Protein 3JZV (pdb70)

CATH classification: 2.60.120.10

Secondary structure (DSSP, 8-state):
------------TTSPEEEPPP---S-EEEEEEEEE--TT-SB-EEEEEEEEEEE---BB-SS-EE---EE-EE--TT---EE-TT---EE-TT--B--B--TTS-EEEE--BSS-PPPBPPPHHHH--TTSHHHHHHHTT---

Sequence (144 aa):
RPFRPFQSQYRWPGVDLLAYKEESAPFRSVTRQVLFSGNGLTGELRYFEVGPGGHSTLERHQHAHGVILKGRGHAVGRAVSAVAPYDLVTIPGWSWHQFRAPADEALGFLCVNAERDKPQLPTEADLALRADDAVAAFLDGLAG

Foldseek 3Di:
DVDDADADDDDDPVWDKDFDDDDVDQWAQKIKTWDDDDPPPQDTKMKMKHFAFIKDHFWFFAWKKKKFDDDWWWKWQLDIDTGDPPDIDTYHHGIGMMTGHHNRYMTMMMMGGPDGDDIDHDDPVRVVCVVDPCSVCVVVRNND

Solvent-accessible surface area: 8705 Å² total

Structure (mmCIF, N/CA/C/O backbone):
data_3JZV
#
_entry.id   3JZV
#
_cell.length_a   90.886
_cell.length_b   90.886
_cell.length_c   161.252
_cell.angle_alpha   90.000
_cell.angle_beta   90.000
_cell.angle_gamma   120.000
#
_symmetry.space_group_name_H-M   'H 3 2'
#
loop_
_entity.id
_entity.type
_entity.pdbx_description
1 polymer 'uncharacterized protein Rru_A2000'
2 non-polymer 'MANGANESE (II) ION'
3 water water
#
loop_
_atom_site.group_PDB
_atom_site.id
_atom_site.type_symbol
_atom_site.label_atom_id
_atom_site.label_alt_id
_atom_site.label_comp_id
_atom_site.label_asym_id
_atom_site.label_entity_id
_atom_site.label_seq_id
_atom_site.pdbx_PDB_ins_code
_atom_site.Cartn_x
_atom_site.Cartn_y
_atom_site.Cartn_z
_atom_site.occupancy
_atom_site.B_iso_or_equiv
_atom_site.auth_seq_id
_atom_site.auth_comp_id
_atom_site.auth_asym_id
_atom_site.auth_atom_id
_atom_site.pdbx_PDB_model_num
ATOM 1 N N . ARG A 1 10 ? 22.961 -10.712 -16.366 1.00 63.15 8 ARG A N 1
ATOM 2 C CA . ARG A 1 10 ? 22.514 -10.208 -15.018 1.00 62.21 8 ARG A CA 1
ATOM 3 C C . ARG A 1 10 ? 22.650 -8.683 -14.751 1.00 60.89 8 ARG A C 1
ATOM 4 O O . ARG A 1 10 ? 22.850 -8.291 -13.599 1.00 61.22 8 ARG A O 1
ATOM 6 N N . PRO A 1 11 ? 22.511 -7.816 -15.783 1.00 59.71 9 PRO A N 1
ATOM 7 C CA . PRO A 1 11 ? 22.427 -6.401 -15.320 1.00 58.65 9 PRO A CA 1
ATOM 8 C C . PRO A 1 11 ? 21.121 -6.132 -14.539 1.00 57.55 9 PRO A C 1
ATOM 9 O O . PRO A 1 11 ? 21.131 -5.347 -13.598 1.00 58.15 9 PRO A O 1
ATOM 13 N N . PHE A 1 12 ? 20.029 -6.815 -14.878 1.00 56.12 10 PHE A N 1
ATOM 14 C CA . PHE A 1 12 ? 18.775 -6.639 -14.141 1.00 54.57 10 PHE A CA 1
ATOM 15 C C . PHE A 1 12 ? 18.393 -7.879 -13.361 1.00 54.31 10 PHE A C 1
ATOM 16 O O . PHE A 1 12 ? 18.224 -8.948 -13.958 1.00 54.97 10 PHE A O 1
ATOM 24 N N . ARG A 1 13 ? 18.270 -7.731 -12.035 1.00 53.26 11 ARG A N 1
ATOM 25 C CA . ARG A 1 13 ? 17.755 -8.782 -11.157 1.00 52.86 11 ARG A CA 1
ATOM 26 C C . ARG A 1 13 ? 16.489 -8.323 -10.432 1.00 52.57 11 ARG A C 1
ATOM 27 O O . ARG A 1 13 ? 16.561 -7.717 -9.368 1.00 51.01 11 ARG A O 1
ATOM 35 N N . PRO A 1 14 ? 15.318 -8.623 -11.022 1.00 53.04 12 PRO A N 1
ATOM 36 C CA . PRO A 1 14 ? 14.034 -8.145 -10.491 1.00 52.91 12 PRO A CA 1
ATOM 37 C C . PRO A 1 14 ? 13.699 -8.623 -9.076 1.00 52.62 12 PRO A C 1
ATOM 38 O O . PRO A 1 14 ? 14.067 -9.729 -8.673 1.00 52.99 12 PRO A O 1
ATOM 42 N N . PHE A 1 15 ? 13.023 -7.763 -8.331 1.00 51.62 13 PHE A N 1
ATOM 43 C CA . PHE A 1 15 ? 12.482 -8.096 -7.032 1.00 51.62 13 PHE A CA 1
ATOM 44 C C . PHE A 1 15 ? 11.227 -8.978 -7.199 1.00 52.06 13 PHE A C 1
ATOM 45 O O . PHE A 1 15 ? 10.456 -8.818 -8.164 1.00 51.08 13 PHE A O 1
ATOM 53 N N . GLN A 1 16 ? 11.004 -9.874 -6.244 1.00 52.32 14 GLN A N 1
ATOM 54 C CA . GLN A 1 16 ? 9.773 -10.648 -6.217 1.00 54.24 14 GLN A CA 1
ATOM 55 C C . GLN A 1 16 ? 9.509 -11.096 -4.795 1.00 54.34 14 GLN A C 1
ATOM 56 O O . GLN A 1 16 ? 10.224 -11.959 -4.304 1.00 55.84 14 GLN A O 1
ATOM 62 N N . SER A 1 17 ? 8.534 -10.472 -4.123 1.00 53.70 15 SER A N 1
ATOM 63 C CA . SER A 1 17 ? 8.009 -10.979 -2.854 1.00 54.10 15 SER A CA 1
ATOM 64 C C . SER A 1 17 ? 7.255 -12.321 -3.060 1.00 53.71 15 SER A C 1
ATOM 65 O O . SER A 1 17 ? 6.882 -12.665 -4.191 1.00 54.21 15 SER A O 1
ATOM 68 N N . GLN A 1 18 ? 7.062 -13.081 -1.982 1.00 52.23 16 GLN A N 1
ATOM 69 C CA . GLN A 1 18 ? 6.400 -14.383 -2.056 1.00 51.38 16 GLN A CA 1
ATOM 70 C C . GLN A 1 18 ? 5.527 -14.470 -0.862 1.00 49.78 16 GLN A C 1
ATOM 71 O O . GLN A 1 18 ? 5.934 -14.056 0.200 1.00 48.83 16 GLN A O 1
ATOM 77 N N . TYR A 1 19 ? 4.327 -15.009 -1.044 1.00 48.56 17 TYR A N 1
ATOM 78 C CA . TYR A 1 19 ? 3.397 -15.171 0.038 1.00 47.52 17 TYR A CA 1
ATOM 79 C C . TYR A 1 19 ? 3.529 -16.556 0.637 1.00 47.38 17 TYR A C 1
ATOM 80 O O . TYR A 1 19 ? 3.583 -17.540 -0.090 1.00 47.26 17 TYR A O 1
ATOM 89 N N . ARG A 1 20 ? 3.627 -16.625 1.963 1.00 47.63 18 ARG A N 1
ATOM 90 C CA . ARG A 1 20 ? 3.873 -17.877 2.681 1.00 48.12 18 ARG A CA 1
ATOM 91 C C . ARG A 1 20 ? 3.098 -17.830 3.971 1.00 49.78 18 ARG A C 1
ATOM 92 O O . ARG A 1 20 ? 2.717 -16.749 4.452 1.00 49.94 18 ARG A O 1
ATOM 100 N N . TRP A 1 21 ? 2.822 -19.015 4.498 1.00 50.45 19 TRP A N 1
ATOM 101 C CA . TRP A 1 21 ? 2.235 -19.169 5.799 1.00 52.20 19 TRP A CA 1
ATOM 102 C C . TRP A 1 21 ? 3.143 -20.263 6.375 1.00 55.49 19 TRP A C 1
ATOM 103 O O . TRP A 1 21 ? 3.031 -21.421 5.964 1.00 56.51 19 TRP A O 1
ATOM 114 N N . PRO A 1 22 ? 4.108 -19.894 7.256 1.00 58.02 20 PRO A N 1
ATOM 115 C CA . PRO A 1 22 ? 5.044 -20.944 7.728 1.00 59.57 20 PRO A CA 1
ATOM 116 C C . PRO A 1 22 ? 4.295 -22.031 8.495 1.00 60.64 20 PRO A C 1
ATOM 117 O O . PRO A 1 22 ? 3.365 -21.731 9.255 1.00 61.04 20 PRO A O 1
ATOM 121 N N . GLY A 1 23 ? 4.686 -23.286 8.277 1.00 61.76 21 GLY A N 1
ATOM 122 C CA . GLY A 1 23 ? 3.930 -24.419 8.825 1.00 63.08 21 GLY A CA 1
ATOM 123 C C . GLY A 1 23 ? 3.098 -25.118 7.755 1.00 63.83 21 GLY A C 1
ATOM 124 O O . GLY A 1 23 ? 2.703 -26.267 7.937 1.00 64.77 21 GLY A O 1
ATOM 125 N N . VAL A 1 24 ? 2.831 -24.422 6.648 1.00 63.38 22 VAL A N 1
ATOM 126 C CA . VAL A 1 24 ? 2.172 -24.995 5.472 1.00 63.17 22 VAL A CA 1
ATOM 127 C C . VAL A 1 24 ? 3.264 -25.297 4.451 1.00 63.54 22 VAL A C 1
ATOM 128 O O . VAL A 1 24 ? 4.070 -24.421 4.138 1.00 62.40 22 VAL A O 1
ATOM 132 N N . ASP A 1 25 ? 3.311 -26.529 3.940 1.00 64.63 23 ASP A N 1
ATOM 133 C CA . ASP A 1 25 ? 4.375 -26.910 2.990 1.00 66.12 23 ASP A CA 1
ATOM 134 C C . ASP A 1 25 ? 4.233 -26.225 1.628 1.00 66.85 23 ASP A C 1
ATOM 135 O O . ASP A 1 25 ? 3.122 -26.049 1.102 1.00 66.86 23 ASP A O 1
ATOM 140 N N . LEU A 1 26 ? 5.374 -25.863 1.061 1.00 67.54 24 LEU A N 1
ATOM 141 C CA . LEU A 1 26 ? 5.456 -25.332 -0.273 1.00 68.71 24 LEU A CA 1
ATOM 142 C C . LEU A 1 26 ? 5.760 -26.464 -1.265 1.00 69.88 24 LEU A C 1
ATOM 143 O O . LEU A 1 26 ? 6.728 -27.198 -1.098 1.00 70.32 24 LEU A O 1
ATOM 148 N N . LEU A 1 27 ? 4.939 -26.610 -2.295 1.00 71.18 25 LEU A N 1
ATOM 149 C CA . LEU A 1 27 ? 5.281 -27.508 -3.382 1.00 72.90 25 LEU A CA 1
ATOM 150 C C . LEU A 1 27 ? 5.715 -26.690 -4.591 1.00 73.91 25 LEU A C 1
ATOM 151 O O . LEU A 1 27 ? 4.907 -25.982 -5.173 1.00 73.78 25 LEU A O 1
ATOM 156 N N . ALA A 1 28 ? 6.996 -26.754 -4.942 1.00 76.05 26 ALA A N 1
ATOM 157 C CA . ALA A 1 28 ? 7.474 -26.148 -6.191 1.00 78.29 26 ALA A CA 1
ATOM 158 C C . ALA A 1 28 ? 7.449 -27.253 -7.227 1.00 80.00 26 ALA A C 1
ATOM 159 O O . ALA A 1 28 ? 7.968 -28.338 -6.973 1.00 80.47 26 ALA A O 1
ATOM 161 N N . TYR A 1 29 ? 6.815 -27.001 -8.372 1.00 82.29 27 TYR A N 1
ATOM 162 C CA . TYR A 1 29 ? 6.638 -28.048 -9.391 1.00 84.47 27 TYR A CA 1
ATOM 163 C C . TYR A 1 29 ? 7.874 -28.182 -10.275 1.00 86.25 27 TYR A C 1
ATOM 164 O O . TYR A 1 29 ? 8.384 -27.186 -10.797 1.00 86.10 27 TYR A O 1
ATOM 173 N N . LYS A 1 30 ? 8.346 -29.419 -10.438 1.00 88.56 28 LYS A N 1
ATOM 174 C CA . LYS A 1 30 ? 9.551 -29.686 -11.223 1.00 90.72 28 LYS A CA 1
ATOM 175 C C . LYS A 1 30 ? 9.291 -29.524 -12.729 1.00 92.09 28 LYS A C 1
ATOM 176 O O . LYS A 1 30 ? 8.476 -30.256 -13.310 1.00 92.14 28 LYS A O 1
ATOM 178 N N . GLU A 1 31 ? 9.978 -28.548 -13.335 1.00 93.69 29 GLU A N 1
ATOM 179 C CA . GLU A 1 31 ? 9.921 -28.292 -14.783 1.00 95.31 29 GLU A CA 1
ATOM 180 C C . GLU A 1 31 ? 11.009 -29.048 -15.546 1.00 96.58 29 GLU A C 1
ATOM 181 O O . GLU A 1 31 ? 12.136 -29.212 -15.044 1.00 96.86 29 GLU A O 1
ATOM 187 N N . GLU A 1 32 ? 10.671 -29.483 -16.764 1.00 97.94 30 GLU A N 1
ATOM 188 C CA . GLU A 1 32 ? 11.587 -30.276 -17.605 1.00 99.08 30 GLU A CA 1
ATOM 189 C C . GLU A 1 32 ? 12.010 -29.547 -18.891 1.00 99.29 30 GLU A C 1
ATOM 190 O O . GLU A 1 32 ? 11.305 -28.656 -19.382 1.00 99.56 30 GLU A O 1
ATOM 196 N N . SER A 1 34 ? 9.760 -30.331 -20.891 1.00 84.53 32 SER A N 1
ATOM 197 C CA . SER A 1 34 ? 8.533 -30.749 -21.570 1.00 84.54 32 SER A CA 1
ATOM 198 C C . SER A 1 34 ? 7.250 -30.472 -20.745 1.00 83.77 32 SER A C 1
ATOM 199 O O . SER A 1 34 ? 6.160 -30.968 -21.091 1.00 83.77 32 SER A O 1
ATOM 202 N N . ALA A 1 35 ? 7.382 -29.680 -19.674 1.00 82.29 33 ALA A N 1
ATOM 203 C CA . ALA A 1 35 ? 6.276 -29.419 -18.740 1.00 80.81 33 ALA A CA 1
ATOM 204 C C . ALA A 1 35 ? 5.227 -28.420 -19.282 1.00 79.61 33 ALA A C 1
ATOM 205 O O . ALA A 1 35 ? 5.588 -27.409 -19.904 1.00 79.08 33 ALA A O 1
ATOM 207 N N . PRO A 1 36 ? 3.922 -28.712 -19.050 1.00 78.43 34 PRO A N 1
ATOM 208 C CA . PRO A 1 36 ? 2.813 -27.844 -19.515 1.00 77.27 34 PRO A CA 1
ATOM 209 C C . PRO A 1 36 ? 2.585 -26.602 -18.630 1.00 75.97 34 PRO A C 1
ATOM 210 O O . PRO A 1 36 ? 1.782 -25.734 -18.969 1.00 75.61 34 PRO A O 1
ATOM 214 N N . PHE A 1 37 ? 3.297 -26.542 -17.506 1.00 75.07 35 PHE A N 1
ATOM 215 C CA . PHE A 1 37 ? 3.298 -25.386 -16.595 1.00 74.02 35 PHE A CA 1
ATOM 216 C C . PHE A 1 37 ? 4.693 -24.735 -16.563 1.00 72.93 35 PHE A C 1
ATOM 217 O O . PHE A 1 37 ? 5.649 -25.252 -17.163 1.00 72.76 35 PHE A O 1
ATOM 225 N N . ARG A 1 38 ? 4.799 -23.610 -15.854 1.00 71.39 36 ARG A N 1
ATOM 226 C CA . ARG A 1 38 ? 6.023 -22.808 -15.793 1.00 69.91 36 ARG A CA 1
ATOM 227 C C . ARG A 1 38 ? 6.011 -21.841 -14.573 1.00 68.23 36 ARG A C 1
ATOM 228 O O . ARG A 1 38 ? 5.169 -20.947 -14.495 1.00 67.71 36 ARG A O 1
ATOM 236 N N . SER A 1 39 ? 6.951 -22.042 -13.640 1.00 65.98 37 SER A N 1
ATOM 237 C CA . SER A 1 39 ? 7.159 -21.191 -12.445 1.00 63.68 37 SER A CA 1
ATOM 238 C C . SER A 1 39 ? 5.973 -21.197 -11.502 1.00 61.46 37 SER A C 1
ATOM 239 O O . SER A 1 39 ? 5.440 -20.133 -11.161 1.00 61.35 37 SER A O 1
ATOM 242 N N . VAL A 1 40 ? 5.570 -22.386 -11.070 1.00 59.08 38 VAL A N 1
ATOM 243 C CA . VAL A 1 40 ? 4.379 -22.532 -10.236 1.00 56.99 38 VAL A CA 1
ATOM 244 C C . VAL A 1 40 ? 4.706 -23.184 -8.917 1.00 56.02 38 VAL A C 1
ATOM 245 O O . VAL A 1 40 ? 5.462 -24.151 -8.866 1.00 55.90 38 VAL A O 1
ATOM 249 N N . THR A 1 41 ? 4.118 -22.637 -7.850 1.00 54.74 39 THR A N 1
ATOM 250 C CA . THR A 1 41 ? 4.168 -23.210 -6.516 1.00 53.24 39 THR A CA 1
ATOM 251 C C . THR A 1 41 ? 2.747 -23.309 -5.969 1.00 52.68 39 THR A C 1
ATOM 252 O O . THR A 1 41 ? 1.849 -22.554 -6.364 1.00 52.07 39 THR A O 1
ATOM 256 N N . ARG A 1 42 ? 2.551 -24.225 -5.033 1.00 52.12 40 ARG A N 1
ATOM 257 C CA . ARG A 1 42 ? 1.270 -24.377 -4.405 1.00 52.04 40 ARG A CA 1
ATOM 258 C C . ARG A 1 42 ? 1.467 -24.5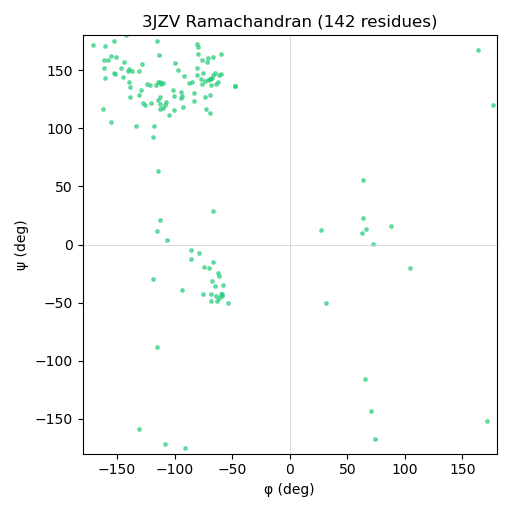52 -2.928 1.00 51.34 40 ARG A C 1
ATOM 259 O O . ARG A 1 42 ? 2.484 -25.095 -2.501 1.00 52.63 40 ARG A O 1
ATOM 267 N N . GLN A 1 43 ? 0.484 -24.091 -2.164 1.00 50.00 41 GLN A N 1
ATOM 268 C CA . GLN A 1 43 ? 0.405 -24.234 -0.731 1.00 48.68 41 GLN A CA 1
ATOM 269 C C . GLN A 1 43 ? -1.043 -24.558 -0.427 1.00 48.93 41 GLN A C 1
ATOM 270 O O . GLN A 1 43 ? -1.938 -23.905 -0.975 1.00 48.31 41 GLN A O 1
ATOM 276 N N . VAL A 1 44 ? -1.280 -25.539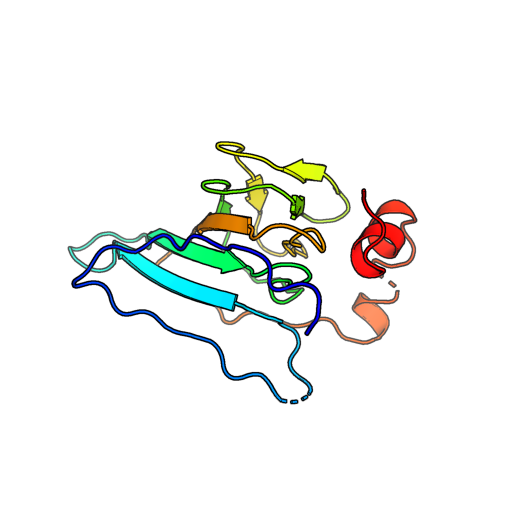 0.450 1.00 49.44 42 VAL A N 1
ATOM 277 C CA . VAL A 1 44 ? -2.634 -25.988 0.776 1.00 49.19 42 VAL A CA 1
ATOM 278 C C . VAL A 1 44 ? -2.966 -25.349 2.069 1.00 49.87 42 VAL A C 1
ATOM 279 O O . VAL A 1 44 ? -2.339 -25.638 3.074 1.00 51.20 42 VAL A O 1
ATOM 283 N N . LEU A 1 45 ? -3.959 -24.481 2.075 1.00 50.32 43 LEU A N 1
ATOM 284 C CA . LEU A 1 45 ? -4.205 -23.681 3.259 1.00 50.41 43 LEU A CA 1
ATOM 285 C C . LEU A 1 45 ? -5.222 -24.346 4.142 1.00 51.15 43 LEU A C 1
ATOM 286 O O . LEU A 1 45 ? -5.105 -24.294 5.361 1.00 51.38 43 LEU A O 1
ATOM 291 N N . PHE A 1 46 ? -6.237 -24.945 3.536 1.00 51.59 44 PHE A N 1
ATOM 292 C CA . PHE A 1 46 ? -7.215 -25.682 4.300 1.00 53.84 44 PHE A CA 1
ATOM 293 C C . PHE A 1 46 ? -7.577 -26.944 3.582 1.00 55.63 44 PHE A C 1
ATOM 294 O O . PHE A 1 46 ? -7.923 -26.900 2.405 1.00 55.71 44 PHE A O 1
ATOM 302 N N . SER A 1 47 ? -7.469 -28.053 4.306 1.00 58.42 45 SER A N 1
ATOM 303 C CA . SER A 1 47 ? -7.896 -29.403 3.885 1.00 61.63 45 SER A CA 1
ATOM 304 C C . SER A 1 47 ? -8.093 -30.214 5.168 1.00 63.36 45 SER A C 1
ATOM 305 O O . SER A 1 47 ? -7.545 -29.849 6.208 1.00 63.56 45 SER A O 1
ATOM 308 N N . GLY A 1 48 ? -8.873 -31.297 5.120 1.00 65.20 46 GLY A N 1
ATOM 309 C CA . GLY A 1 48 ? -9.147 -32.079 6.332 1.00 66.71 46 GLY A CA 1
ATOM 310 C C . GLY A 1 48 ? -10.119 -31.337 7.228 1.00 68.25 46 GLY A C 1
ATOM 311 O O . GLY A 1 48 ? -10.724 -30.363 6.781 1.00 68.92 46 GLY A O 1
ATOM 312 N N . ASN A 1 49 ? -10.262 -31.787 8.483 1.00 69.58 47 ASN A N 1
ATOM 313 C CA . ASN A 1 49 ? -11.297 -31.298 9.439 1.00 71.12 47 ASN A CA 1
ATOM 314 C C . ASN A 1 49 ? -12.764 -31.561 9.040 1.00 71.08 47 ASN A C 1
ATOM 315 O O . ASN A 1 49 ? -13.675 -30.881 9.516 1.00 71.28 47 ASN A O 1
ATOM 320 N N . GLY A 1 50 ? -12.999 -32.555 8.190 1.00 71.53 48 GLY A N 1
ATOM 321 C CA . GLY A 1 50 ? -14.351 -32.791 7.670 1.00 71.86 48 GLY A CA 1
ATOM 322 C C . GLY A 1 50 ? -14.834 -31.652 6.769 1.00 71.93 48 GLY A C 1
ATOM 323 O O . GLY A 1 50 ? -16.033 -31.562 6.461 1.00 71.49 48 GLY A O 1
ATOM 324 N N . LEU A 1 51 ? -13.902 -30.774 6.359 1.00 71.23 49 LEU A N 1
ATOM 325 C CA . LEU A 1 51 ? -14.165 -29.830 5.275 1.00 70.04 49 LEU A CA 1
ATOM 326 C C . LEU A 1 51 ? -14.156 -30.629 3.996 1.00 69.97 49 LEU A C 1
ATOM 327 O O . LEU A 1 51 ? -13.201 -31.361 3.722 1.00 69.88 49 LEU A O 1
ATOM 332 N N . THR A 1 52 ? -15.228 -30.498 3.215 1.00 69.56 50 THR A N 1
ATOM 333 C CA . THR A 1 52 ? -15.351 -31.238 1.961 1.00 69.14 50 THR A CA 1
ATOM 334 C C . THR A 1 52 ? -14.658 -30.467 0.835 1.00 68.26 50 THR A C 1
ATOM 335 O O . THR A 1 52 ? -14.469 -31.025 -0.260 1.00 68.48 50 THR A O 1
ATOM 339 N N . GLY A 1 53 ? -14.305 -29.195 1.111 1.00 66.58 51 GLY A N 1
ATOM 340 C CA . GLY A 1 53 ? -13.472 -28.373 0.225 1.00 64.44 51 GLY A CA 1
ATOM 341 C C . GLY A 1 53 ? -11.984 -28.275 0.598 1.00 62.79 51 GLY A C 1
ATOM 342 O O . GLY A 1 53 ? -11.604 -28.488 1.751 1.00 62.39 51 GLY A O 1
ATOM 343 N N . GLU A 1 54 ? -11.145 -27.972 -0.397 1.00 60.40 52 GLU A N 1
ATOM 344 C CA . GLU A 1 54 ? -9.766 -27.525 -0.164 1.00 58.43 52 GLU A CA 1
ATOM 345 C C . GLU A 1 54 ? -9.527 -26.083 -0.611 1.00 55.90 52 GLU A C 1
ATOM 346 O O . GLU A 1 54 ? -10.003 -25.666 -1.665 1.00 54.57 52 GLU A O 1
ATOM 352 N N . LEU A 1 55 ? -8.773 -25.339 0.187 1.00 52.85 53 LEU A N 1
ATOM 353 C CA . LEU A 1 55 ? -8.335 -24.025 -0.227 1.00 51.37 53 LEU A CA 1
ATOM 354 C C . LEU A 1 55 ? -6.829 -24.026 -0.429 1.00 50.63 53 LEU A C 1
ATOM 355 O O . LEU A 1 55 ? -6.075 -24.270 0.499 1.00 50.70 53 LEU A O 1
ATOM 360 N N . ARG A 1 56 ? -6.419 -23.782 -1.667 1.00 49.80 54 ARG A N 1
ATOM 361 C CA . ARG A 1 56 ? -5.017 -23.732 -2.048 1.00 49.67 54 ARG A CA 1
ATOM 362 C C . ARG A 1 56 ? -4.606 -22.333 -2.475 1.00 48.87 54 ARG A C 1
ATOM 363 O O . ARG A 1 56 ? -5.447 -21.503 -2.797 1.00 48.59 54 ARG A O 1
ATOM 371 N N . TYR A 1 57 ? -3.304 -22.090 -2.501 1.00 48.35 55 TYR A N 1
ATOM 372 C CA . TYR A 1 57 ? -2.776 -20.807 -2.933 1.00 47.56 55 TYR A CA 1
ATOM 373 C C . TYR A 1 57 ? -1.765 -21.154 -3.975 1.00 47.53 55 TYR A C 1
ATOM 374 O O . TYR A 1 57 ? -0.843 -21.930 -3.703 1.00 47.25 55 TYR A O 1
ATOM 383 N N . PHE A 1 58 ? -1.956 -20.620 -5.176 1.00 47.10 56 PHE A N 1
ATOM 384 C CA . PHE A 1 58 ? -1.022 -20.832 -6.248 1.00 47.97 56 PHE A CA 1
ATOM 385 C C . PHE A 1 58 ? -0.304 -19.543 -6.528 1.00 48.34 56 PHE A C 1
ATOM 386 O O . PHE A 1 58 ? -0.913 -18.470 -6.560 1.00 48.89 56 PHE A O 1
ATOM 394 N N . GLU A 1 59 ? 0.986 -19.658 -6.762 1.00 49.21 57 GLU A N 1
ATOM 395 C CA . GLU A 1 59 ? 1.791 -18.499 -7.107 1.00 50.41 57 GLU A CA 1
ATOM 396 C C . GLU A 1 59 ? 2.507 -18.782 -8.404 1.00 50.18 57 GLU A C 1
ATOM 397 O O . GLU A 1 59 ? 3.260 -19.759 -8.507 1.00 50.96 57 GLU A O 1
ATOM 403 N N . VAL A 1 60 ? 2.238 -17.952 -9.401 1.00 50.58 58 VAL A N 1
ATOM 404 C CA . VAL A 1 60 ? 2.825 -18.108 -10.710 1.00 51.70 58 VAL A CA 1
ATOM 405 C C . VAL A 1 60 ? 3.845 -16.993 -10.881 1.00 53.14 58 VAL A C 1
ATOM 406 O O . VAL A 1 60 ? 3.480 -15.812 -10.801 1.00 53.89 58 VAL A O 1
ATOM 410 N N . GLY A 1 61 ? 5.111 -17.379 -11.092 1.00 54.04 59 GLY A N 1
ATOM 411 C C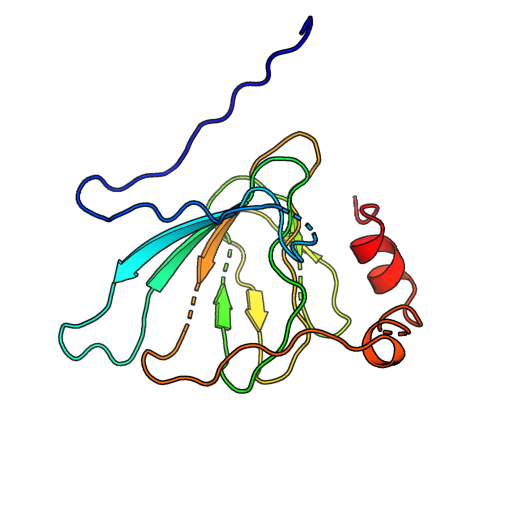A . GLY A 1 61 ? 6.221 -16.451 -11.251 1.00 55.40 59 GLY A CA 1
ATOM 412 C C . GLY A 1 61 ? 6.134 -15.719 -12.575 1.00 57.48 59 GLY A C 1
ATOM 413 O O . GLY A 1 61 ? 5.435 -16.190 -13.493 1.00 57.96 59 GLY A O 1
ATOM 414 N N . PRO A 1 62 ? 6.841 -14.571 -12.694 1.00 57.69 60 PRO A N 1
ATOM 415 C CA . PRO A 1 62 ? 6.806 -13.736 -13.897 1.00 57.62 60 PRO A CA 1
ATOM 416 C C . PRO A 1 62 ? 6.993 -14.550 -15.188 1.00 57.60 60 PRO A C 1
ATOM 417 O O . PRO A 1 62 ? 7.825 -15.455 -15.240 1.00 57.48 60 PRO A O 1
ATOM 421 N N . GLY A 1 63 ? 6.194 -14.245 -16.206 1.00 57.69 61 GLY A N 1
ATOM 422 C CA . GLY A 1 63 ? 6.194 -15.023 -17.448 1.00 58.10 61 GLY A CA 1
ATOM 423 C C . GLY A 1 63 ? 5.768 -16.491 -17.324 1.00 58.15 61 GLY A C 1
ATOM 424 O O . GLY A 1 63 ? 5.907 -17.252 -18.273 1.00 59.04 61 GLY A O 1
ATOM 425 N N . GLY A 1 64 ? 5.253 -16.908 -16.176 1.00 57.35 62 GLY A N 1
ATOM 426 C CA . GLY A 1 64 ? 4.810 -18.289 -16.051 1.00 57.84 62 GLY A CA 1
ATOM 427 C C . GLY A 1 64 ? 3.344 -18.524 -16.402 1.00 57.53 62 GLY A C 1
ATOM 428 O O . GLY A 1 64 ? 2.625 -17.609 -16.823 1.00 57.50 62 GLY A O 1
ATOM 429 N N . HIS A 1 65 ? 2.898 -19.759 -16.204 1.00 57.06 63 HIS A N 1
ATOM 430 C CA . HIS A 1 65 ? 1.500 -20.104 -16.448 1.00 56.27 63 HIS A CA 1
ATOM 431 C C . HIS A 1 65 ? 1.122 -21.377 -15.742 1.00 55.33 63 HIS A C 1
ATOM 432 O O . HIS A 1 65 ? 1.972 -22.217 -15.500 1.00 55.14 63 HIS A O 1
ATOM 439 N N . SER A 1 66 ? -0.149 -21.510 -15.390 1.00 54.53 64 SER A N 1
ATOM 440 C CA . SER A 1 66 ? -0.645 -22.775 -14.864 1.00 54.42 64 SER A CA 1
ATOM 441 C C . SER A 1 66 ? -0.878 -23.706 -16.044 1.00 54.22 64 SER A C 1
ATOM 442 O O . SER A 1 66 ? -0.793 -23.296 -17.189 1.00 53.82 64 SER A O 1
ATOM 445 N N . THR A 1 67 ? -1.136 -24.973 -15.778 1.00 54.78 65 THR A N 1
ATOM 446 C CA . THR A 1 67 ? -1.374 -25.918 -16.868 1.00 56.07 65 THR A CA 1
ATOM 447 C C . THR A 1 67 ? -2.719 -25.604 -17.555 1.00 55.37 65 THR A C 1
ATOM 448 O O . THR A 1 67 ? -3.704 -25.433 -16.870 1.00 55.05 65 THR A O 1
ATOM 452 N N . LEU A 1 68 ? -2.732 -25.480 -18.883 1.00 56.10 66 LEU A N 1
ATOM 453 C CA . LEU A 1 68 ? -3.998 -25.392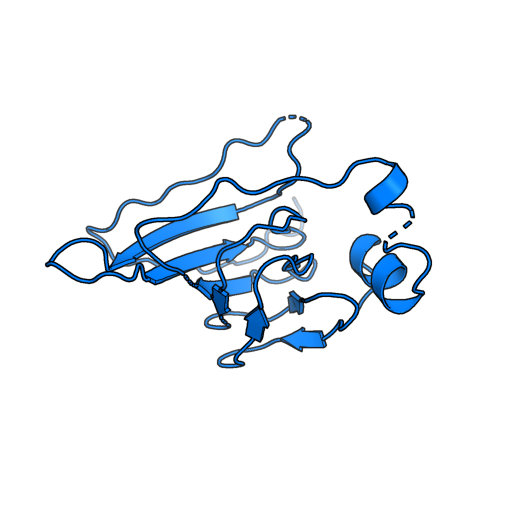 -19.661 1.00 56.43 66 LEU A CA 1
ATOM 454 C C . LEU A 1 68 ? -4.647 -26.756 -19.567 1.00 57.21 66 LEU A C 1
ATOM 455 O O . LEU A 1 68 ? -4.075 -27.740 -20.044 1.00 57.40 66 LEU A O 1
ATOM 460 N N . GLU A 1 69 ? -5.795 -26.813 -18.888 1.00 57.50 67 GLU A N 1
ATOM 461 C CA . GLU A 1 69 ? -6.462 -28.061 -18.585 1.00 57.57 67 GLU A CA 1
ATOM 462 C C . GLU A 1 69 ? -7.971 -27.903 -18.430 1.00 57.37 67 GLU A C 1
ATOM 463 O O . GLU A 1 69 ? -8.513 -26.800 -18.461 1.00 55.87 67 GLU A O 1
ATOM 469 N N . ARG A 1 70 ? -8.624 -29.044 -18.245 1.00 57.92 68 ARG A N 1
ATOM 470 C CA . ARG A 1 70 ? -10.044 -29.115 -17.886 1.00 58.38 68 ARG A CA 1
ATOM 471 C C . ARG A 1 70 ? -10.289 -30.389 -17.083 1.00 58.76 68 ARG A C 1
ATOM 472 O O . ARG A 1 70 ? -9.478 -31.328 -17.092 1.00 58.59 68 ARG A O 1
ATOM 480 N N . HIS A 1 71 ? -11.410 -30.406 -16.378 1.00 59.51 69 HIS A N 1
ATOM 481 C CA . HIS A 1 71 ? -11.799 -31.550 -15.562 1.00 60.23 69 HIS A CA 1
ATOM 482 C C . HIS A 1 71 ? -13.211 -31.332 -15.079 1.00 59.64 69 HIS A C 1
ATOM 483 O O . HIS A 1 71 ? -13.764 -30.251 -15.270 1.00 60.51 69 HIS A O 1
ATOM 490 N N . GLN A 1 72 ? -13.784 -32.354 -14.455 1.00 59.04 70 GLN A N 1
ATOM 491 C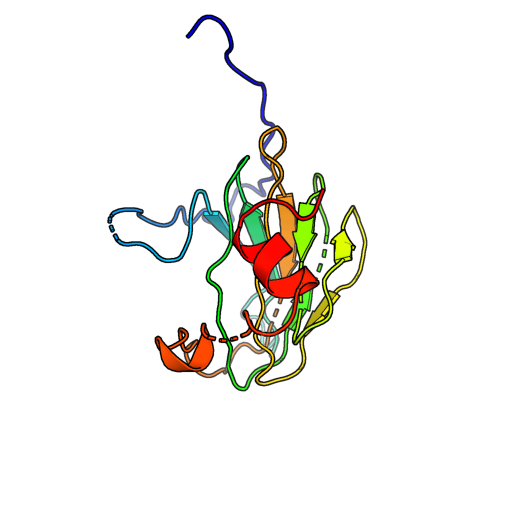 CA . GLN A 1 72 ? -15.192 -32.349 -14.070 1.00 58.98 70 GLN A CA 1
ATOM 492 C C . GLN A 1 72 ? -15.443 -31.336 -12.965 1.00 57.98 70 GLN A C 1
ATOM 493 O O . GLN A 1 72 ? -16.444 -30.638 -12.961 1.00 57.18 70 GLN A O 1
ATOM 499 N N . HIS A 1 73 ? -14.541 -31.301 -11.995 1.00 57.91 71 HIS A N 1
ATOM 500 C CA . HIS A 1 73 ? -14.742 -30.466 -10.818 1.00 58.29 71 HIS A CA 1
ATOM 501 C C . HIS A 1 73 ? -14.600 -28.959 -11.123 1.00 57.33 71 HIS A C 1
ATOM 502 O O . HIS A 1 73 ? -13.771 -28.551 -11.937 1.00 56.69 71 HIS A O 1
ATOM 509 N N . ALA A 1 74 ? -15.448 -28.165 -10.482 1.00 57.05 72 ALA A N 1
ATOM 510 C CA . ALA A 1 74 ? -15.402 -26.701 -10.574 1.00 57.00 72 ALA A CA 1
ATOM 511 C C . ALA A 1 74 ? -14.255 -26.133 -9.740 1.00 56.93 72 ALA A C 1
ATOM 512 O O . ALA A 1 74 ? -13.731 -26.797 -8.831 1.00 57.65 72 ALA A O 1
ATOM 514 N N . HIS A 1 75 ? -13.856 -24.907 -10.082 1.00 56.24 73 HIS A N 1
ATOM 515 C CA . HIS A 1 75 ? -12.919 -24.104 -9.298 1.00 54.27 73 HIS A CA 1
ATOM 516 C C . HIS A 1 75 ? -13.571 -22.771 -8.949 1.00 52.78 73 HIS A C 1
ATOM 517 O O . HIS A 1 75 ? -14.181 -22.124 -9.795 1.00 51.98 73 HIS A O 1
ATOM 524 N N . GLY A 1 76 ? -13.395 -22.317 -7.729 1.00 51.68 74 GLY A N 1
ATOM 525 C CA . GLY A 1 76 ? -13.610 -20.897 -7.445 1.00 51.16 74 GLY A CA 1
ATOM 526 C C . GLY A 1 76 ? -12.246 -20.244 -7.146 1.00 50.25 74 GLY A C 1
ATOM 527 O O . GLY A 1 76 ? -11.597 -20.609 -6.176 1.00 49.50 74 GLY A O 1
ATOM 528 N N . VAL A 1 77 ? -11.832 -19.287 -7.977 1.00 49.01 75 VAL A N 1
ATOM 529 C CA . VAL A 1 77 ? -10.557 -18.577 -7.825 1.00 47.28 75 VAL A CA 1
ATOM 530 C C . VAL A 1 77 ? -10.742 -17.140 -7.374 1.00 47.01 75 VAL A C 1
ATOM 531 O O . VAL A 1 77 ? -11.597 -16.417 -7.902 1.00 46.78 75 VAL A O 1
ATOM 543 N N . ILE A 1 79 ? -8.198 -13.925 -6.962 1.00 45.33 77 ILE A N 1
ATOM 544 C CA . ILE A 1 79 ? -6.856 -13.376 -7.153 1.00 44.38 77 ILE A CA 1
ATOM 545 C C . ILE A 1 79 ? -6.402 -12.778 -5.855 1.00 45.02 77 ILE A C 1
ATOM 546 O O . ILE A 1 79 ? -7.153 -12.079 -5.187 1.00 44.34 77 ILE A O 1
ATOM 551 N N . LEU A 1 80 ? -5.174 -13.088 -5.462 1.00 46.37 78 LEU A N 1
ATOM 552 C CA . LEU A 1 80 ? -4.702 -12.597 -4.182 1.00 48.02 78 LEU A CA 1
ATOM 553 C C . LEU A 1 80 ? -3.474 -11.693 -4.301 1.00 48.49 78 LEU A C 1
ATOM 554 O O . LEU A 1 80 ? -3.274 -10.815 -3.475 1.00 48.96 78 LEU A O 1
ATOM 559 N N . LYS A 1 81 ? -2.648 -11.903 -5.304 1.00 49.47 79 LYS A N 1
ATOM 560 C CA . LYS A 1 81 ? -1.426 -11.124 -5.414 1.00 50.56 79 LYS A CA 1
ATOM 561 C C . LYS A 1 81 ? -1.083 -10.853 -6.854 1.00 50.85 79 LYS A C 1
ATOM 562 O O . LYS A 1 81 ? -1.267 -11.721 -7.705 1.00 49.42 79 LYS A O 1
ATOM 568 N N . GLY A 1 82 ? -0.532 -9.661 -7.106 1.00 52.00 80 GLY A N 1
ATOM 569 C CA . GLY A 1 82 ? -0.035 -9.275 -8.431 1.00 52.46 80 GLY A CA 1
ATOM 570 C C . GLY A 1 82 ? -1.179 -9.056 -9.406 1.00 54.01 80 GLY A C 1
ATOM 571 O O . GLY A 1 82 ? -2.241 -8.549 -9.038 1.00 54.69 80 GLY A O 1
ATOM 572 N N . ARG A 1 83 ? -0.965 -9.444 -10.657 1.00 54.34 81 ARG A N 1
ATOM 573 C CA . ARG A 1 83 ? -1.979 -9.305 -11.696 1.00 55.34 81 ARG A CA 1
ATOM 574 C C . ARG A 1 83 ? -1.566 -10.264 -12.777 1.00 54.48 81 ARG A C 1
ATOM 575 O O . ARG A 1 83 ? -0.481 -10.829 -12.723 1.00 54.49 81 ARG A O 1
ATOM 583 N N . GLY A 1 84 ? -2.435 -10.454 -13.751 1.00 53.97 82 GLY A N 1
ATOM 584 C CA . GLY A 1 84 ? -2.118 -11.289 -14.904 1.00 52.60 82 GLY A CA 1
ATOM 585 C C . GLY A 1 84 ? -3.370 -11.473 -15.722 1.00 51.67 82 GLY A C 1
ATOM 586 O O . GLY A 1 84 ? -4.263 -10.622 -15.695 1.00 51.54 82 GLY A O 1
ATOM 587 N N . HIS A 1 85 ? -3.441 -12.593 -16.422 1.00 50.88 83 HIS A N 1
ATOM 588 C CA . HIS A 1 85 ? -4.576 -12.887 -17.287 1.00 51.71 83 HIS A CA 1
ATOM 589 C C . HIS A 1 85 ? -5.113 -14.294 -17.042 1.00 51.11 83 HIS A C 1
ATOM 590 O O . HIS A 1 85 ? -4.368 -15.201 -16.652 1.00 49.88 83 HIS A O 1
ATOM 597 N N . ALA A 1 86 ? -6.415 -14.461 -17.252 1.00 51.66 84 ALA A N 1
ATOM 598 C CA . ALA A 1 86 ? -7.023 -15.786 -17.142 1.00 52.10 84 ALA A CA 1
ATOM 599 C C . ALA A 1 86 ? -7.881 -16.073 -18.350 1.00 53.35 84 ALA A C 1
ATOM 600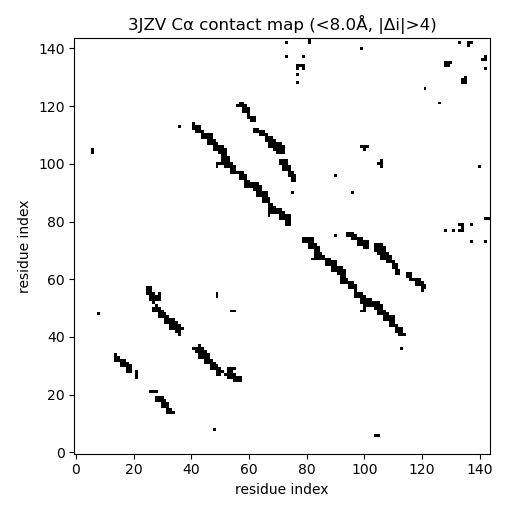 O O . ALA A 1 86 ? -8.528 -15.181 -18.893 1.00 52.17 84 ALA A O 1
ATOM 610 N N . VAL A 1 88 ? -11.097 -18.689 -19.194 1.00 57.50 86 VAL A N 1
ATOM 611 C CA . VAL A 1 88 ? -12.036 -19.771 -18.922 1.00 57.87 86 VAL A CA 1
ATOM 612 C C . VAL A 1 88 ? -13.060 -19.939 -20.048 1.00 59.12 86 VAL A C 1
ATOM 613 O O . VAL A 1 88 ? -13.822 -19.018 -20.386 1.00 59.38 86 VAL A O 1
ATOM 617 N N . GLY A 1 89 ? -13.049 -21.130 -20.634 1.00 60.03 87 GLY A N 1
ATOM 618 C CA . GLY A 1 89 ? -13.753 -21.381 -21.884 1.00 61.72 87 GLY A CA 1
ATOM 619 C C . GLY A 1 89 ? -13.104 -20.557 -22.985 1.00 62.63 87 GLY A C 1
ATOM 620 O O . GLY A 1 89 ? -11.954 -20.780 -23.326 1.00 63.38 87 GLY A O 1
ATOM 621 N N . ARG A 1 90 ? -13.850 -19.614 -23.545 1.00 63.18 88 ARG A N 1
ATOM 622 C CA . ARG A 1 90 ? -13.277 -18.644 -24.464 1.00 63.91 88 ARG A CA 1
ATOM 623 C C . ARG A 1 90 ? -13.321 -17.213 -23.933 1.00 63.01 88 ARG A C 1
ATOM 624 O O . ARG A 1 90 ? -13.063 -16.271 -24.681 1.00 63.69 88 ARG A O 1
ATOM 632 N N . ALA A 1 91 ? -13.641 -17.047 -22.649 1.00 61.46 89 ALA A N 1
ATOM 633 C CA . ALA A 1 91 ? -13.529 -15.753 -22.007 1.00 59.53 89 ALA A CA 1
ATOM 634 C C . ALA A 1 91 ? -12.053 -15.568 -21.564 1.00 58.87 89 ALA A C 1
ATOM 635 O O . ALA A 1 91 ? -11.480 -16.427 -20.863 1.00 58.14 89 ALA A O 1
ATOM 637 N N . VAL A 1 92 ? -11.444 -14.481 -22.045 1.00 57.32 90 VAL A N 1
ATOM 638 C CA . VAL A 1 92 ? -10.124 -14.036 -21.625 1.00 55.82 90 VAL A CA 1
ATOM 639 C C . VAL A 1 92 ? -10.304 -12.724 -20.874 1.00 55.19 90 VAL A C 1
ATOM 640 O O . VAL A 1 92 ? -10.944 -11.804 -21.374 1.00 54.97 90 VAL A O 1
ATOM 644 N N . SER A 1 93 ? -9.765 -12.641 -19.662 1.00 54.27 91 SER A N 1
ATOM 645 C CA . SER A 1 93 ? -9.767 -11.375 -18.938 1.00 53.15 91 SER A CA 1
ATOM 646 C C . SER A 1 93 ? -8.462 -11.140 -18.192 1.00 52.62 91 SER A C 1
ATOM 647 O O . SER A 1 93 ? -7.782 -12.094 -17.788 1.00 52.22 91 SER A O 1
ATOM 650 N N . ALA A 1 94 ? -8.120 -9.860 -18.065 1.00 52.20 92 ALA A N 1
ATOM 651 C CA . ALA A 1 94 ? -7.114 -9.369 -17.134 1.00 51.58 92 ALA A CA 1
ATOM 652 C C . ALA A 1 94 ? -7.672 -9.602 -15.749 1.00 50.94 92 ALA A C 1
ATOM 653 O O . ALA A 1 94 ? -8.894 -9.510 -15.558 1.00 51.31 92 ALA A O 1
ATOM 655 N N . VAL A 1 95 ? -6.798 -9.904 -14.788 1.00 49.20 93 VAL A N 1
ATOM 656 C CA . VAL A 1 95 ? -7.224 -10.175 -13.414 1.00 48.13 93 VAL A CA 1
ATOM 657 C C . VAL A 1 95 ? -6.256 -9.528 -12.429 1.00 48.30 93 VAL A C 1
ATOM 658 O O . VAL A 1 95 ? -5.072 -9.412 -12.716 1.00 48.22 93 VAL A O 1
ATOM 662 N N . ALA A 1 96 ? -6.774 -9.159 -11.263 1.00 48.31 94 ALA A N 1
ATOM 663 C CA . ALA A 1 96 ? -6.030 -8.433 -10.240 1.00 48.89 94 ALA A CA 1
ATOM 664 C C . ALA A 1 96 ? -6.678 -8.726 -8.871 1.00 48.72 94 ALA A C 1
ATOM 665 O O . ALA A 1 96 ? -7.845 -9.130 -8.819 1.00 48.77 94 ALA A O 1
ATOM 667 N N . PRO A 1 97 ? -5.966 -8.473 -7.757 1.00 48.84 95 PRO A N 1
ATOM 668 C CA . PRO A 1 97 ? -6.622 -8.738 -6.456 1.00 48.73 95 PRO A CA 1
ATOM 669 C C . PRO A 1 97 ? -7.844 -7.833 -6.218 1.00 49.16 95 PRO A C 1
ATOM 670 O O . PRO A 1 97 ? -7.749 -6.658 -6.510 1.00 49.69 95 PRO A O 1
ATOM 674 N N . TYR A 1 98 ? -8.978 -8.328 -5.680 1.00 49.42 96 TYR A N 1
ATOM 675 C CA . TYR A 1 98 ? -9.252 -9.722 -5.331 1.00 48.02 96 TYR A CA 1
ATOM 676 C C . TYR A 1 98 ? -10.379 -10.220 -6.254 1.00 48.41 96 TYR A C 1
ATOM 677 O O . TYR A 1 98 ? -11.486 -10.549 -5.795 1.00 48.70 96 TYR A O 1
ATOM 686 N N . ASP A 1 99 ? -10.107 -10.251 -7.554 1.00 47.44 97 ASP A N 1
ATOM 687 C CA . ASP A 1 99 ? -11.113 -10.626 -8.539 1.00 47.40 97 ASP A CA 1
ATOM 688 C C . ASP A 1 99 ? -11.518 -12.097 -8.342 1.00 47.66 97 ASP A C 1
ATOM 689 O O . ASP A 1 99 ? -10.683 -12.938 -7.938 1.00 47.20 97 ASP A O 1
ATOM 694 N N . LEU A 1 100 ? -12.784 -12.393 -8.648 1.00 46.59 98 LEU A N 1
ATOM 695 C CA . LEU A 1 100 ? -13.280 -13.758 -8.609 1.00 46.45 98 LEU A CA 1
ATOM 696 C C . LEU A 1 100 ? -13.346 -14.293 -10.006 1.00 47.19 98 LEU A C 1
ATOM 697 O O . LEU A 1 100 ? -13.842 -13.628 -10.910 1.00 47.50 98 LEU A O 1
ATOM 702 N N . VAL A 1 101 ? -12.824 -15.501 -10.170 1.00 47.61 99 VAL A N 1
ATOM 703 C CA . VAL A 1 101 ? -12.848 -16.216 -11.423 1.00 48.24 99 VAL A CA 1
ATOM 704 C C . VAL A 1 101 ? -13.610 -17.523 -11.149 1.00 48.79 99 VAL A C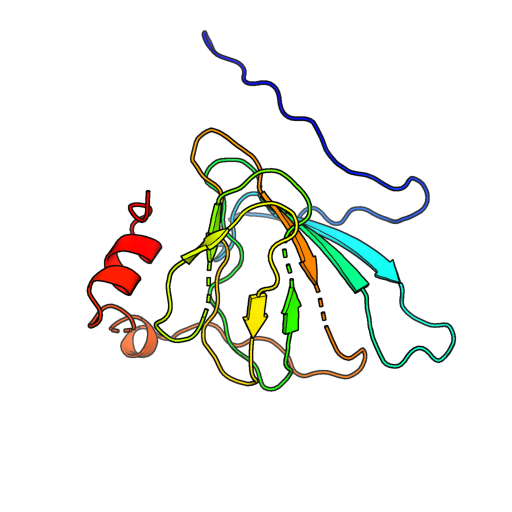 1
ATOM 705 O O . VAL A 1 101 ? -13.242 -18.289 -10.256 1.00 49.15 99 VAL A O 1
ATOM 709 N N . THR A 1 102 ? -14.693 -17.761 -11.879 1.00 49.32 100 THR A N 1
ATOM 710 C CA . THR A 1 102 ? -15.505 -18.957 -11.643 1.00 49.19 100 THR A CA 1
ATOM 711 C C . THR A 1 102 ? -15.277 -19.912 -12.789 1.00 49.26 100 THR A C 1
ATOM 712 O O . THR A 1 102 ? -15.449 -19.559 -13.951 1.00 49.70 100 THR A O 1
ATOM 716 N N . ILE A 1 103 ? -14.840 -21.118 -12.480 1.00 48.90 101 ILE A N 1
ATOM 717 C CA . ILE A 1 103 ? -14.465 -22.029 -13.551 1.00 49.33 101 ILE A CA 1
ATOM 718 C C . ILE A 1 103 ? -15.380 -23.252 -13.480 1.00 50.17 101 ILE A C 1
ATOM 719 O O . ILE A 1 103 ? -15.185 -24.110 -12.612 1.00 50.98 101 ILE A O 1
ATOM 724 N N . PRO A 1 104 ? -16.399 -23.322 -14.374 1.00 50.39 102 PRO A N 1
ATOM 725 C CA . PRO A 1 104 ? -17.365 -24.436 -14.306 1.00 50.48 102 PRO A CA 1
ATOM 726 C C . PRO A 1 104 ? -16.713 -25.724 -14.756 1.00 49.85 102 PRO A C 1
ATOM 727 O O . PRO A 1 104 ? -15.702 -25.682 -15.449 1.00 50.12 102 PRO A O 1
ATOM 731 N N . GLY A 1 105 ? -17.255 -26.864 -14.323 1.00 50.12 103 GLY A N 1
ATOM 732 C CA . GLY A 1 105 ? -16.764 -28.150 -14.762 1.00 48.66 103 GLY A CA 1
ATOM 733 C C . GLY A 1 105 ? -16.580 -28.227 -16.266 1.00 49.56 103 GLY A C 1
ATOM 734 O O . GLY A 1 105 ? -17.433 -27.765 -17.060 1.00 49.08 103 GLY A O 1
ATOM 735 N N . TRP A 1 106 ? -15.449 -28.811 -16.648 1.00 49.54 104 TRP A N 1
ATOM 736 C CA . TRP A 1 106 ? -15.067 -29.006 -18.036 1.00 50.87 104 TRP A CA 1
ATOM 737 C C . TRP A 1 106 ? -14.626 -27.787 -18.847 1.00 50.91 104 TRP A C 1
ATOM 738 O O . TRP A 1 106 ? -14.325 -27.931 -20.021 1.00 51.32 104 TRP A O 1
ATOM 749 N N . SER A 1 107 ? -14.594 -26.591 -18.271 1.00 50.67 105 SER A N 1
ATOM 750 C CA . SER A 1 107 ? -14.064 -25.483 -19.060 1.00 51.03 105 SER A CA 1
ATOM 751 C C . SER A 1 107 ? -12.533 -25.581 -19.182 1.00 50.82 105 SER A C 1
ATOM 752 O O . SER A 1 107 ? -11.874 -25.966 -18.249 1.00 50.69 105 SER A O 1
ATOM 755 N N . TRP A 1 108 ? -11.978 -25.260 -20.341 1.00 51.63 106 TRP A N 1
ATOM 756 C CA . TRP A 1 108 ? -10.532 -25.103 -20.429 1.00 52.43 106 TRP A CA 1
ATOM 757 C C . TRP A 1 108 ? -10.161 -23.873 -19.633 1.00 52.20 106 TRP A C 1
ATOM 758 O O . TRP A 1 108 ? -10.836 -22.833 -19.712 1.00 51.82 106 TRP A O 1
ATOM 769 N N . HIS A 1 109 ? -9.091 -23.980 -18.860 1.00 52.33 107 HIS A N 1
ATOM 770 C CA . HIS A 1 109 ? -8.646 -22.821 -18.117 1.00 52.68 107 HIS A CA 1
ATOM 771 C C . HIS A 1 109 ? -7.141 -22.732 -17.927 1.00 52.70 107 HIS A C 1
ATOM 772 O O . HIS A 1 109 ? -6.445 -23.747 -17.916 1.00 52.88 107 HIS A O 1
ATOM 779 N N . GLN A 1 110 ? -6.665 -21.499 -17.804 1.00 52.42 108 GLN A N 1
ATOM 780 C CA . GLN A 1 110 ? -5.262 -21.193 -17.602 1.00 53.05 108 GLN A CA 1
ATOM 781 C C . GLN A 1 110 ? -5.095 -19.776 -17.026 1.00 53.58 108 GLN A C 1
ATOM 782 O O . GLN A 1 110 ? -5.855 -18.851 -17.356 1.00 53.06 108 GLN A O 1
ATOM 788 N N . PHE A 1 111 ? -4.104 -19.644 -16.138 1.00 54.09 109 PHE A N 1
ATOM 789 C CA . PHE A 1 111 ? -3.682 -18.363 -15.569 1.00 53.85 109 PHE A CA 1
ATOM 790 C C . PHE A 1 111 ? -2.302 -18.033 -16.074 1.00 54.69 109 PHE A C 1
ATOM 791 O O . PHE A 1 111 ? -1.425 -18.910 -16.163 1.00 55.77 109 PHE A O 1
ATOM 799 N N . ARG A 1 112 ? -2.111 -16.770 -16.415 1.00 54.82 110 ARG A N 1
ATOM 800 C CA . ARG A 1 112 ? -0.846 -16.347 -16.972 1.00 55.83 110 ARG A CA 1
ATOM 801 C C . ARG A 1 112 ? -0.318 -15.113 -16.276 1.00 56.15 110 ARG A C 1
ATOM 802 O O . ARG A 1 112 ? -1.031 -14.117 -16.127 1.00 55.53 110 ARG A O 1
ATOM 810 N N . ALA A 1 113 ? 0.937 -15.205 -15.842 1.00 57.04 111 ALA A N 1
ATOM 811 C CA . ALA A 1 113 ? 1.609 -14.077 -15.200 1.00 58.59 111 ALA A CA 1
ATOM 812 C C . ALA A 1 113 ? 2.265 -13.200 -16.259 1.00 58.85 111 ALA A C 1
ATOM 813 O O . ALA A 1 113 ? 2.822 -13.725 -17.224 1.00 58.93 111 ALA A O 1
ATOM 815 N N . PRO A 1 114 ? 2.179 -11.865 -16.102 1.00 59.84 112 PRO A N 1
ATOM 816 C CA . PRO A 1 114 ? 2.920 -10.961 -16.990 1.00 60.87 112 PRO A CA 1
ATOM 817 C C . PRO A 1 114 ? 4.429 -11.221 -16.895 1.00 62.15 112 PRO A C 1
ATOM 818 O O . PRO A 1 114 ? 4.880 -11.911 -15.970 1.00 62.07 112 PRO A O 1
ATOM 822 N N . ALA A 1 115 ? 5.200 -10.719 -17.861 1.00 64.03 113 ALA A N 1
ATOM 823 C CA . ALA A 1 115 ? 6.674 -10.896 -17.857 1.00 65.24 113 ALA A CA 1
ATOM 824 C C . ALA A 1 115 ? 7.358 -10.271 -16.635 1.00 65.97 113 ALA A C 1
ATOM 825 O O . ALA A 1 115 ? 8.391 -10.767 -16.181 1.00 66.37 113 ALA A O 1
ATOM 827 N N . ASP A 1 116 ? 6.741 -9.234 -16.071 1.00 66.96 114 ASP A N 1
ATOM 828 C CA . ASP A 1 116 ? 7.352 -8.448 -14.999 1.00 68.17 114 ASP A CA 1
ATOM 829 C C . ASP A 1 116 ? 6.805 -8.645 -13.574 1.00 67.71 114 ASP A C 1
ATOM 830 O O . ASP A 1 116 ? 7.243 -7.952 -12.648 1.00 68.73 114 ASP A O 1
ATOM 835 N N . GLU A 1 117 ? 5.873 -9.573 -13.377 1.00 65.98 115 GLU A N 1
ATOM 836 C CA . GLU A 1 117 ? 5.183 -9.689 -12.087 1.00 63.67 115 GLU A CA 1
ATOM 837 C C . GLU A 1 117 ? 4.715 -11.113 -11.844 1.00 61.93 115 GLU A C 1
ATOM 838 O O . GLU A 1 117 ? 4.376 -11.824 -12.786 1.00 61.34 115 GLU A O 1
ATOM 844 N N . ALA A 1 118 ? 4.706 -11.519 -10.576 1.00 59.85 116 ALA A N 1
ATOM 845 C CA . ALA A 1 118 ? 4.156 -12.802 -10.186 1.00 57.45 116 ALA A CA 1
ATOM 846 C C . ALA A 1 118 ? 2.626 -12.662 -10.088 1.00 55.77 116 ALA A C 1
ATOM 847 O O . ALA A 1 118 ? 2.130 -11.561 -9.857 1.00 56.48 116 ALA A O 1
ATOM 849 N N . LEU A 1 119 ? 1.895 -13.758 -10.315 1.00 53.48 117 LEU A N 1
ATOM 850 C CA . LEU A 1 119 ? 0.434 -13.840 -10.062 1.00 50.77 117 LEU A CA 1
ATOM 851 C C . LEU A 1 119 ? 0.172 -14.837 -8.949 1.00 49.33 117 LEU A C 1
ATOM 852 O O . LEU A 1 119 ? 0.590 -15.985 -9.046 1.00 49.87 117 LEU A O 1
ATOM 857 N N . GLY A 1 120 ? -0.513 -14.391 -7.903 1.00 47.65 118 GLY A N 1
ATOM 858 C CA . GLY A 1 120 ? -0.958 -15.241 -6.817 1.00 46.29 118 GLY A CA 1
ATOM 859 C C . GLY A 1 120 ? -2.484 -15.312 -6.727 1.00 45.86 118 GLY A C 1
ATOM 860 O O . GLY A 1 120 ? -3.187 -14.298 -6.875 1.00 45.64 118 GLY A O 1
ATOM 861 N N . PHE A 1 121 ? -3.017 -16.508 -6.498 1.00 45.03 119 PHE A N 1
ATOM 862 C CA . PHE A 1 121 ? -4.463 -16.649 -6.358 1.00 44.69 119 PHE A CA 1
ATOM 863 C C . PHE A 1 121 ? -4.822 -17.823 -5.478 1.00 45.17 119 PHE A C 1
ATOM 864 O O . PHE A 1 121 ? -4.109 -18.832 -5.449 1.00 44.38 119 PHE A O 1
ATOM 872 N N . LEU A 1 122 ? -5.925 -17.662 -4.755 1.00 46.32 120 LEU A N 1
ATOM 873 C CA . LEU A 1 122 ? -6.602 -18.728 -4.025 1.00 46.64 120 LEU A CA 1
ATOM 874 C C . LEU A 1 122 ? -7.459 -19.544 -4.945 1.00 48.29 120 LEU A C 1
ATOM 875 O O . LEU A 1 122 ? -8.043 -19.013 -5.878 1.00 48.81 120 LEU A O 1
ATOM 880 N N . CYS A 1 123 ? -7.549 -20.843 -4.665 1.00 49.93 121 CYS A N 1
ATOM 881 C CA . CYS A 1 123 ? -8.278 -21.773 -5.524 1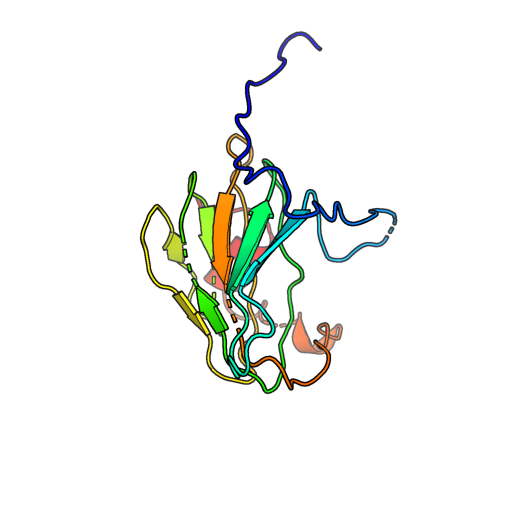.00 51.37 121 CYS A CA 1
ATOM 882 C C . CYS A 1 123 ? -8.995 -22.776 -4.640 1.00 51.28 121 CYS A C 1
ATOM 883 O O . CYS A 1 123 ? -8.350 -23.565 -3.932 1.00 51.25 121 CYS A O 1
ATOM 894 N N . VAL A 1 125 ? -11.369 -25.959 -4.413 1.00 55.23 123 VAL A N 1
ATOM 895 C CA . VAL A 1 125 ? -11.901 -27.151 -5.109 1.00 56.43 123 VAL A CA 1
ATOM 896 C C . VAL A 1 125 ? -12.516 -28.119 -4.130 1.00 57.61 123 VAL A C 1
ATOM 897 O O . VAL A 1 125 ? -12.306 -27.993 -2.927 1.00 58.14 123 VAL A O 1
ATOM 901 N N . ASN A 1 126 ? -13.255 -29.107 -4.636 1.00 59.71 124 ASN A N 1
ATOM 902 C CA . ASN A 1 126 ? -13.709 -30.250 -3.814 1.00 61.36 124 ASN A CA 1
ATOM 903 C C . ASN A 1 126 ? -12.546 -31.144 -3.421 1.00 62.08 124 ASN A C 1
ATOM 904 O O . ASN A 1 126 ? -11.644 -31.348 -4.236 1.00 62.03 124 ASN A O 1
ATOM 909 N N . ALA A 1 127 ? -12.562 -31.680 -2.197 1.00 63.89 125 ALA A N 1
ATOM 910 C CA . ALA A 1 127 ? -11.499 -32.611 -1.737 1.00 66.22 125 ALA A CA 1
ATOM 911 C C . ALA A 1 127 ? -11.456 -33.872 -2.606 1.00 67.87 125 ALA A C 1
ATOM 912 O O . ALA A 1 127 ? -10.376 -34.309 -3.031 1.00 68.17 125 ALA A O 1
ATOM 914 N N . GLU A 1 128 ? -12.642 -34.436 -2.870 1.00 70.18 126 GLU A N 1
ATOM 915 C CA . GLU A 1 128 ? -12.815 -35.589 -3.774 1.00 72.24 126 GLU A CA 1
ATOM 916 C C . GLU A 1 128 ? -13.121 -35.080 -5.176 1.00 72.52 126 GLU A C 1
ATOM 917 O O . GLU A 1 128 ? -14.147 -34.411 -5.398 1.00 72.75 126 GLU A O 1
ATOM 923 N N . ARG A 1 129 ? -12.229 -35.403 -6.113 1.00 72.98 127 ARG A N 1
ATOM 924 C CA . ARG A 1 129 ? -12.266 -34.809 -7.453 1.00 73.44 127 ARG A CA 1
ATOM 925 C C . ARG A 1 129 ? -11.465 -35.618 -8.491 1.00 73.89 127 ARG A C 1
ATOM 926 O O . ARG A 1 129 ? -10.545 -36.367 -8.130 1.00 73.56 127 ARG A O 1
ATOM 934 N N . ASP A 1 130 ? -11.791 -35.426 -9.772 1.00 74.27 128 ASP A N 1
ATOM 935 C CA . ASP A 1 130 ? -11.124 -36.148 -10.878 1.00 75.10 128 ASP A CA 1
ATOM 936 C C . ASP A 1 130 ? -9.745 -35.559 -11.283 1.00 74.93 128 ASP A C 1
ATOM 937 O O . ASP A 1 130 ? -9.416 -34.439 -10.899 1.00 75.02 128 ASP A O 1
ATOM 942 N N . LYS A 1 131 ? -8.937 -36.328 -12.020 1.00 74.83 129 LYS A N 1
ATOM 943 C CA . LYS A 1 131 ? -7.628 -35.855 -12.484 1.00 74.80 129 LYS A CA 1
ATOM 944 C C . LYS A 1 131 ? -7.825 -34.905 -13.677 1.00 74.44 129 LYS A C 1
ATOM 945 O O . LYS A 1 131 ? -8.736 -35.120 -14.477 1.00 74.28 129 LYS A O 1
ATOM 948 N N . PRO A 1 132 ? -7.006 -33.826 -13.769 1.00 73.64 130 PRO A N 1
ATOM 949 C CA . PRO A 1 132 ? -7.002 -32.910 -14.908 1.00 72.67 130 PRO A CA 1
ATOM 950 C C . PRO A 1 132 ? -6.684 -33.601 -16.217 1.00 71.67 130 PRO A C 1
ATOM 951 O O . PRO A 1 132 ? -5.898 -34.556 -16.231 1.00 72.03 130 PRO A O 1
ATOM 955 N N . GLN A 1 133 ? -7.286 -33.125 -17.304 1.00 70.47 131 GLN A N 1
ATOM 956 C CA . GLN A 1 133 ? -6.925 -33.573 -18.656 1.00 69.82 131 GLN A CA 1
ATOM 957 C C . GLN A 1 133 ? -6.287 -32.438 -19.429 1.00 69.08 131 GLN A C 1
ATOM 958 O O . GLN A 1 133 ? -6.712 -31.289 -19.335 1.00 68.96 131 GLN A O 1
ATOM 964 N N . LEU A 1 134 ? -5.254 -32.774 -20.182 1.00 68.70 132 LEU A N 1
ATOM 965 C CA . LEU A 1 134 ? -4.511 -31.810 -20.983 1.00 69.10 132 LEU A CA 1
ATOM 966 C C . LEU A 1 134 ? -5.033 -31.859 -22.417 1.00 68.46 132 LEU A C 1
ATOM 967 O O . LEU A 1 134 ? -5.465 -32.908 -22.880 1.00 68.72 132 LEU A O 1
ATOM 972 N N . PRO A 1 135 ? -4.972 -30.736 -23.135 1.00 67.94 133 PRO A N 1
ATOM 973 C CA . PRO A 1 135 ? -5.485 -30.714 -24.502 1.00 67.54 133 PRO A CA 1
ATOM 974 C C . PRO A 1 135 ? -4.674 -31.569 -25.500 1.00 67.59 133 PRO A C 1
ATOM 975 O O . PRO A 1 135 ? -3.439 -31.651 -25.396 1.00 67.41 133 PRO A O 1
ATOM 979 N N . THR A 1 136 ? -5.388 -32.200 -26.442 1.00 66.95 134 THR A N 1
ATOM 980 C CA . THR A 1 136 ? -4.797 -32.853 -27.613 1.00 66.30 134 THR A CA 1
ATOM 981 C C . THR A 1 136 ? -4.510 -31.774 -28.635 1.00 66.46 134 THR A C 1
ATOM 982 O O . THR A 1 136 ? -4.921 -30.619 -28.464 1.00 66.08 134 THR A O 1
ATOM 986 N N . GLU A 1 137 ? -3.831 -32.148 -29.713 1.00 66.73 135 GLU A N 1
ATOM 987 C CA . GLU A 1 137 ? -3.595 -31.215 -30.804 1.00 67.74 135 GLU A CA 1
ATOM 988 C C . GLU A 1 137 ? -4.920 -30.663 -31.401 1.00 66.90 135 GLU A C 1
ATOM 989 O O . GLU A 1 137 ? -5.008 -29.486 -31.798 1.00 67.18 135 GLU A O 1
ATOM 995 N N . ALA A 1 138 ? -5.945 -31.513 -31.438 1.00 65.85 136 ALA A N 1
ATOM 996 C CA . ALA A 1 138 ? -7.280 -31.117 -31.890 1.00 64.67 136 ALA A CA 1
ATOM 997 C C . ALA A 1 138 ? -7.896 -30.053 -30.984 1.00 63.71 136 ALA A C 1
ATOM 998 O O . ALA A 1 138 ? -8.425 -29.049 -31.461 1.00 63.41 136 ALA A O 1
ATOM 1000 N N . ASP A 1 139 ? -7.840 -30.310 -29.681 1.00 63.17 137 ASP A N 1
ATOM 1001 C CA . ASP A 1 139 ? -8.307 -29.393 -28.648 1.00 62.66 137 ASP A CA 1
ATOM 1002 C C . ASP A 1 139 ? -7.684 -28.019 -28.788 1.00 62.72 137 ASP A C 1
ATOM 1003 O O . ASP A 1 139 ? -8.407 -27.021 -28.800 1.00 61.70 137 ASP A O 1
ATOM 1008 N N . LEU A 1 140 ? -6.346 -27.980 -28.913 1.00 63.05 138 LEU A N 1
ATOM 1009 C CA . LEU A 1 140 ? -5.604 -26.718 -29.050 1.00 63.55 138 LEU A CA 1
ATOM 1010 C C . LEU A 1 140 ? -6.056 -25.949 -30.280 1.00 63.31 138 LEU A C 1
ATOM 1011 O O . LEU A 1 140 ? -6.267 -24.737 -30.228 1.00 62.99 138 LEU A O 1
ATOM 1016 N N . ALA A 1 141 ? -6.244 -26.667 -31.384 1.00 63.64 139 ALA A N 1
ATOM 1017 C CA . ALA A 1 141 ? -6.683 -26.034 -32.619 1.00 63.45 139 ALA A CA 1
ATOM 1018 C C . ALA A 1 141 ? -8.106 -25.460 -32.556 1.00 63.52 139 ALA A C 1
ATOM 1019 O O . ALA A 1 141 ? -8.347 -24.424 -33.165 1.00 63.80 139 ALA A O 1
ATOM 1034 N N . LEU A 1 143 ? -9.459 -24.382 -29.727 1.00 64.23 141 LEU A N 1
ATOM 1035 C CA . LEU A 1 143 ? -9.210 -23.272 -28.823 1.00 64.45 141 LEU A CA 1
ATOM 1036 C C . LEU A 1 143 ? -8.672 -22.082 -29.605 1.00 64.78 141 LEU A C 1
ATOM 1037 O O . LEU A 1 143 ? -9.198 -20.978 -29.519 1.00 64.39 141 LEU A O 1
ATOM 1042 N N . ARG A 1 144 ? -7.651 -22.351 -30.411 1.00 65.76 142 ARG A N 1
ATOM 1043 C CA . ARG A 1 144 ? -6.958 -21.329 -31.196 1.00 67.12 142 ARG A CA 1
ATOM 1044 C C . ARG A 1 144 ? -7.772 -20.666 -32.318 1.00 67.58 142 ARG A C 1
ATOM 1045 O O . ARG A 1 144 ? -7.354 -19.614 -32.844 1.00 67.60 142 ARG A O 1
ATOM 1053 N N . ALA A 1 145 ? -8.905 -21.283 -32.683 1.00 67.60 143 ALA A N 1
ATOM 1054 C CA . ALA A 1 145 ? -9.860 -20.699 -33.635 1.00 68.29 143 ALA A CA 1
ATOM 1055 C C . ALA A 1 145 ? -10.460 -19.381 -33.139 1.00 68.58 143 ALA A C 1
ATOM 1056 O O . ALA A 1 145 ? -10.915 -18.566 -33.942 1.00 68.96 143 ALA A O 1
ATOM 1058 N N . ASP A 1 146 ? -10.488 -19.176 -31.824 1.00 68.72 144 ASP A N 1
ATOM 1059 C CA . ASP A 1 146 ? -10.827 -17.852 -31.300 1.00 69.72 144 ASP A CA 1
ATOM 1060 C C . ASP A 1 146 ? -9.563 -16.968 -31.265 1.00 69.34 144 ASP A C 1
ATOM 1061 O O . ASP A 1 146 ? -8.476 -17.438 -30.934 1.00 69.22 144 ASP A O 1
ATOM 1066 N N . ASP A 1 147 ? -9.715 -15.695 -31.616 1.00 68.99 145 ASP A N 1
ATOM 1067 C CA . ASP A 1 147 ? -8.566 -14.811 -31.763 1.00 68.85 145 ASP A CA 1
ATOM 1068 C C . ASP A 1 147 ? -7.990 -14.370 -30.421 1.00 67.84 145 ASP A C 1
ATOM 1069 O O . ASP A 1 147 ? -6.778 -14.355 -30.255 1.00 67.72 145 ASP A O 1
ATOM 1074 N N . ALA A 1 148 ? -8.863 -14.027 -29.475 1.00 66.56 146 ALA A N 1
ATOM 1075 C CA . ALA A 1 148 ? -8.446 -13.640 -28.130 1.00 65.44 146 ALA A CA 1
ATOM 1076 C C . ALA A 1 148 ? -7.786 -14.806 -27.388 1.00 64.65 146 ALA A C 1
ATOM 1077 O O . ALA A 1 148 ? -6.839 -14.603 -26.645 1.00 64.29 146 ALA A O 1
ATOM 1079 N N . VAL A 1 149 ? -8.270 -16.027 -27.624 1.00 63.81 147 VAL A N 1
ATOM 1080 C CA . VAL A 1 149 ? -7.711 -17.234 -27.001 1.00 62.56 147 VAL A CA 1
ATOM 1081 C C . VAL A 1 149 ? -6.309 -17.540 -27.517 1.00 62.24 147 VAL A C 1
ATOM 1082 O O . VAL A 1 149 ? -5.407 -17.806 -26.733 1.00 62.14 147 VAL A O 1
ATOM 1086 N N . ALA A 1 150 ? -6.142 -17.517 -28.838 1.00 62.29 148 ALA A N 1
ATOM 1087 C CA . ALA A 1 150 ? -4.839 -17.652 -29.481 1.00 62.32 148 ALA A CA 1
ATOM 1088 C C . ALA A 1 150 ? -3.898 -16.533 -28.991 1.00 62.66 148 ALA A C 1
ATOM 1089 O O . ALA A 1 150 ? -2.750 -16.800 -28.661 1.00 63.00 148 ALA A O 1
ATOM 1091 N N . ALA A 1 151 ? -4.398 -15.296 -28.917 1.00 62.75 149 ALA A N 1
ATOM 1092 C CA . ALA A 1 151 ? -3.614 -14.167 -28.410 1.00 63.18 149 ALA A CA 1
ATOM 1093 C C . ALA A 1 151 ? -3.152 -14.433 -26.965 1.00 63.60 149 ALA A C 1
ATOM 1094 O O . ALA A 1 151 ? -2.001 -14.187 -26.610 1.00 63.99 149 ALA A O 1
ATOM 1096 N N . PHE A 1 152 ? -4.051 -14.972 -26.147 1.00 63.60 150 PHE A N 1
ATOM 1097 C CA . PHE A 1 152 ? -3.746 -15.298 -24.755 1.00 63.22 150 PHE A CA 1
ATOM 1098 C C . PHE A 1 152 ? -2.674 -16.383 -24.668 1.00 63.87 150 PHE A C 1
ATOM 1099 O O . PHE A 1 152 ? -1.747 -16.261 -23.878 1.00 64.22 150 PHE A O 1
ATOM 1107 N N . LEU A 1 153 ? -2.803 -17.427 -25.488 1.00 64.72 151 LEU A N 1
ATOM 1108 C CA . LEU A 1 153 ? -1.913 -18.582 -25.441 1.00 65.57 151 LEU A CA 1
ATOM 1109 C C . LEU A 1 153 ? -0.544 -18.272 -26.037 1.00 66.78 151 LEU A C 1
ATOM 1110 O O . LEU A 1 153 ? 0.427 -18.976 -25.778 1.00 66.62 151 LEU A O 1
ATOM 1115 N N . ASP A 1 154 ? -0.492 -17.216 -26.841 1.00 68.60 152 ASP A N 1
ATOM 1116 C CA . ASP A 1 154 ? 0.749 -16.725 -27.437 1.00 70.40 152 ASP A CA 1
ATOM 1117 C C . ASP A 1 154 ? 1.493 -15.759 -26.495 1.00 71.00 152 ASP A C 1
ATOM 1118 O O . ASP A 1 154 ? 2.598 -15.327 -26.797 1.00 71.38 152 ASP A O 1
ATOM 1123 N N . GLY A 1 155 ? 0.886 -15.434 -25.356 1.00 71.72 153 GLY A N 1
ATOM 1124 C CA . GLY A 1 155 ? 1.495 -14.539 -24.369 1.00 72.07 153 GLY A CA 1
ATOM 1125 C C . GLY A 1 155 ? 1.185 -13.072 -24.622 1.00 72.61 153 GLY A C 1
ATOM 1126 O O . GLY A 1 155 ? 1.823 -12.187 -24.053 1.00 72.68 153 GLY A O 1
ATOM 1127 N N . LEU A 1 156 ? 0.180 -12.799 -25.444 1.00 72.67 154 LEU A N 1
ATOM 1128 C CA . LEU A 1 156 ? -0.034 -11.446 -25.930 1.00 73.20 154 LEU A CA 1
ATOM 1129 C C . LEU A 1 156 ? -1.306 -10.782 -25.430 1.00 73.45 154 LEU A C 1
ATOM 1130 O O . LEU A 1 156 ? -1.780 -9.812 -26.040 1.00 74.03 154 LEU A O 1
ATOM 1135 N N . ALA A 1 157 ? -1.866 -11.263 -24.325 1.00 73.49 155 ALA A N 1
ATOM 1136 C CA . ALA A 1 157 ? -3.160 -10.721 -23.887 1.00 73.91 155 ALA A CA 1
ATOM 1137 C C . ALA A 1 157 ? -3.126 -9.264 -23.350 1.00 74.38 155 ALA A C 1
ATOM 1138 O O . ALA A 1 157 ? -4.161 -8.591 -23.345 1.00 74.33 155 ALA A O 1
ATOM 1140 N N . GLY A 1 158 ? -1.943 -8.781 -22.946 1.00 74.99 156 GLY A N 1
ATOM 1141 C CA . GLY A 1 158 ? -1.759 -7.401 -22.432 1.00 76.04 156 GLY A CA 1
ATOM 1142 C C . GLY A 1 158 ? -1.716 -6.276 -23.467 1.00 76.48 156 GLY A C 1
ATOM 1143 O O . GLY A 1 158 ? -1.373 -6.492 -24.647 1.00 77.26 156 GLY A O 1
#

InterPro domains:
  IPR011051 RmlC-like cupin domain superfamily [SSF51182] (15-143)
  IPR013096 Cupin 2, conserved barrel [PF07883] (55-122)
  IPR014710 RmlC-like jelly roll fold [G3DSA:2.60.120.10] (1-156)

Radius of gyration: 15.32 Å; Cα contacts (8 Å, |Δi|>4): 310; chains: 1; bounding box: 40×30×43 Å

B-factor: mean 60.11, std 11.17, range [39.55, 102.69]

Nearest PDB structures (foldseek):
  3jzv-assembly1_A  TM=1.005E+00  e=6.515E-27  Rhodospirillum rubrum ATCC 11170
  3kgz-assembly1_B  TM=9.211E-01  e=2.444E-16  Rhodopseudomonas palustris TIE-1
  8awo-assembly1_A  TM=8.192E-01  e=1.136E-06  Thermotoga maritima
  3bcw-assembly1_A  TM=6.536E-01  e=3.265E-04  Bordetella bronchiseptica RB50
  3ebr-assembly1_A  TM=5.780E-01  e=2.495E-03  Cupriavidus pinatubonensis JMP134

Organism: Rhodospirillum rubrum (strain ATCC 11170 / ATH 1.1.1 / DSM 467 / LMG 4362 / NCIMB 8255 / S1) (NCBI:txid269796)